Protein AF-A0AAW1MC88-F1 (afdb_monomer_lite)

Secondary structure (DSSP, 8-state):
--SSS-S-HHHHHHHHHHHHHHHHHHHHHHTTGGGSHHHHHHHHHHHHHHHHHHH---TTS-HHHHHHHHT---HHHHHHHHHHHHHHHHHHHHHHHH--

Sequence (100 aa):
MPRVGGPSECSRRLLCATVESILLYGASIWSVALQRETHRQQLMSVQRKLAINISRAYRAASSEALCVVARTPPIDHIVQQRTAIELNGAACRATTRDDR

Organism: Popillia japonica (NCBI:txid7064)

Foldseek 3Di:
DDLPPDDDLVVLLVVLVVVVVVLLVCLVVCLVVVVDVVVLVVLLVVQQVSLCSNQVDDPPDDSCVSCVSSVHDRSVVSSVVVVVVVVVVVVVVVVVVVVD

Structure (mmCIF, N/CA/C/O backbone):
data_AF-A0AAW1MC88-F1
#
_entry.id   AF-A0AAW1MC88-F1
#
loop_
_atom_site.group_PDB
_atom_site.id
_atom_site.type_symbol
_atom_site.label_atom_id
_atom_site.label_alt_id
_atom_site.label_comp_id
_atom_site.label_asym_id
_atom_site.label_entity_id
_atom_site.label_seq_id
_atom_site.pdbx_PDB_ins_code
_atom_site.Cartn_x
_atom_site.Cartn_y
_atom_site.Cartn_z
_atom_site.occupancy
_atom_site.B_iso_or_equiv
_atom_site.auth_seq_id
_atom_site.auth_comp_id
_atom_site.auth_asym_id
_atom_site.auth_atom_id
_atom_site.pdbx_PDB_model_num
ATOM 1 N N . MET A 1 1 ? 10.519 5.375 -8.336 1.00 70.25 1 MET A N 1
ATOM 2 C CA . MET A 1 1 ? 11.377 4.401 -9.043 1.00 70.25 1 MET A CA 1
ATOM 3 C C . MET A 1 1 ? 11.156 4.513 -10.545 1.00 70.25 1 MET A C 1
ATOM 5 O O . MET A 1 1 ? 9.999 4.638 -10.942 1.00 70.25 1 MET A O 1
ATOM 9 N N . PRO A 1 2 ? 12.219 4.481 -11.367 1.00 74.00 2 PRO A N 1
ATOM 10 C CA . PRO A 1 2 ? 12.090 4.435 -12.821 1.00 74.00 2 PRO A CA 1
ATOM 11 C C . PRO A 1 2 ? 11.413 3.126 -13.248 1.00 74.00 2 PRO A C 1
ATOM 13 O O . PRO A 1 2 ? 11.782 2.050 -12.778 1.00 74.00 2 PRO A O 1
ATOM 16 N N . ARG A 1 3 ? 10.409 3.201 -14.129 1.00 72.75 3 ARG A N 1
ATOM 17 C CA . ARG A 1 3 ? 9.699 2.008 -14.643 1.00 72.75 3 ARG A CA 1
ATOM 18 C C . ARG A 1 3 ? 10.502 1.257 -15.701 1.00 72.75 3 ARG A C 1
ATOM 20 O O . ARG A 1 3 ? 10.329 0.048 -15.861 1.00 72.75 3 ARG A O 1
ATOM 27 N N . VAL A 1 4 ? 11.357 1.987 -16.410 1.00 79.06 4 VAL A N 1
ATOM 28 C CA . VAL A 1 4 ? 12.262 1.507 -17.455 1.00 79.06 4 VAL A CA 1
ATOM 29 C C . VAL A 1 4 ? 13.689 1.720 -16.956 1.00 79.06 4 VAL A C 1
ATOM 31 O O . VAL A 1 4 ? 13.969 2.762 -16.370 1.00 79.06 4 VAL A O 1
ATOM 34 N N . GLY A 1 5 ? 14.549 0.711 -17.111 1.00 80.69 5 GLY A N 1
ATOM 35 C CA . GLY A 1 5 ? 15.942 0.760 -16.641 1.00 80.69 5 GLY A CA 1
ATOM 36 C C . GLY A 1 5 ? 16.122 0.775 -15.115 1.00 80.69 5 GLY A C 1
ATOM 37 O O . GLY A 1 5 ? 17.208 1.070 -14.635 1.00 80.69 5 GLY A O 1
ATOM 38 N N . GLY A 1 6 ? 15.063 0.505 -14.343 1.00 81.25 6 GLY A N 1
ATOM 39 C CA . GLY A 1 6 ? 15.101 0.483 -12.877 1.00 81.25 6 GLY A CA 1
ATOM 40 C C . GLY A 1 6 ? 15.375 -0.904 -12.270 1.00 81.25 6 GLY A C 1
ATOM 41 O O . GLY A 1 6 ? 15.549 -1.874 -13.007 1.00 81.25 6 GLY A O 1
ATOM 42 N N . PRO A 1 7 ? 15.317 -1.024 -10.928 1.00 79.75 7 PRO A N 1
ATOM 43 C CA . PRO A 1 7 ? 15.570 -2.267 -10.189 1.00 79.75 7 PRO A CA 1
ATOM 44 C C . PRO A 1 7 ? 14.703 -3.439 -10.651 1.00 79.75 7 PRO A C 1
ATOM 46 O O . PRO A 1 7 ? 13.605 -3.222 -11.183 1.00 79.75 7 PRO A O 1
ATOM 49 N N . SER A 1 8 ? 15.182 -4.661 -10.404 1.00 86.50 8 SER A N 1
ATOM 50 C CA . SER A 1 8 ? 14.505 -5.909 -10.770 1.00 86.50 8 SER A CA 1
ATOM 51 C C . SER A 1 8 ? 13.100 -6.007 -10.167 1.00 86.50 8 SER A C 1
ATOM 53 O O . SER A 1 8 ? 12.756 -5.329 -9.192 1.00 86.50 8 SER A O 1
ATOM 55 N N . GLU A 1 9 ? 12.265 -6.869 -10.747 1.00 84.19 9 GLU A N 1
ATOM 56 C CA . GLU A 1 9 ? 10.916 -7.123 -10.238 1.00 84.19 9 GLU A CA 1
ATOM 57 C C . GLU A 1 9 ? 10.937 -7.573 -8.770 1.00 84.19 9 GLU A C 1
ATOM 59 O O . GLU A 1 9 ? 10.139 -7.084 -7.970 1.00 84.19 9 GLU A O 1
ATOM 64 N N . CYS A 1 10 ? 11.901 -8.416 -8.391 1.00 86.25 10 CYS A N 1
ATOM 65 C CA . CYS A 1 10 ? 12.081 -8.874 -7.015 1.00 86.25 10 CYS A CA 1
ATOM 66 C C . CYS A 1 10 ? 12.298 -7.708 -6.042 1.00 86.25 10 CYS A C 1
ATOM 68 O O . CYS A 1 10 ? 11.631 -7.642 -5.012 1.00 86.25 10 CYS A O 1
ATOM 70 N N . SER A 1 11 ? 13.160 -6.743 -6.381 1.00 87.00 11 SER A N 1
ATOM 71 C CA . SER A 1 11 ? 13.396 -5.567 -5.533 1.00 87.00 11 SER A CA 1
ATOM 72 C C . SER A 1 11 ? 12.143 -4.699 -5.383 1.00 87.00 11 SER A C 1
ATOM 74 O O . SER A 1 11 ? 11.869 -4.181 -4.302 1.00 87.00 11 SER A O 1
ATOM 76 N N . ARG A 1 12 ? 11.347 -4.555 -6.451 1.00 87.00 12 ARG A N 1
ATOM 77 C CA . ARG A 1 12 ? 10.082 -3.801 -6.403 1.00 87.00 12 ARG A CA 1
ATOM 78 C C . ARG A 1 12 ? 9.042 -4.509 -5.549 1.00 87.00 12 ARG A C 1
ATOM 80 O O . ARG A 1 12 ? 8.377 -3.849 -4.757 1.00 87.00 12 ARG A O 1
ATOM 87 N N . ARG A 1 13 ? 8.916 -5.832 -5.692 1.00 86.38 13 ARG A N 1
ATOM 88 C CA . ARG A 1 13 ? 8.016 -6.651 -4.871 1.00 86.38 13 ARG A CA 1
ATOM 89 C C . ARG A 1 13 ? 8.406 -6.593 -3.401 1.00 86.38 13 ARG A C 1
ATOM 91 O O . ARG A 1 13 ? 7.523 -6.402 -2.581 1.00 86.38 13 ARG A O 1
ATOM 98 N N . LEU A 1 14 ? 9.698 -6.664 -3.077 1.00 89.94 14 LEU A N 1
ATOM 99 C CA . LEU A 1 14 ? 10.178 -6.539 -1.700 1.00 89.94 14 LEU A CA 1
ATOM 100 C C . LEU A 1 14 ? 9.777 -5.195 -1.080 1.00 89.94 14 LEU A C 1
ATOM 102 O O . LEU A 1 14 ? 9.233 -5.164 0.017 1.00 89.94 14 LEU A O 1
ATOM 106 N N . LEU A 1 15 ? 9.990 -4.093 -1.804 1.00 85.69 15 LEU A N 1
ATOM 107 C CA . LEU A 1 15 ? 9.580 -2.762 -1.347 1.00 85.69 15 LEU A CA 1
ATOM 108 C C . LEU A 1 15 ? 8.062 -2.622 -1.225 1.00 85.69 15 LEU A C 1
ATOM 110 O O . LEU A 1 15 ? 7.570 -1.947 -0.328 1.00 85.69 15 LEU A O 1
ATOM 114 N N . CYS A 1 16 ? 7.303 -3.237 -2.127 1.00 84.12 16 CYS A N 1
ATOM 115 C CA . CYS A 1 16 ? 5.852 -3.224 -2.011 1.00 84.12 16 CYS A CA 1
ATOM 116 C C . CYS A 1 16 ? 5.387 -4.042 -0.808 1.00 84.12 16 CYS A C 1
A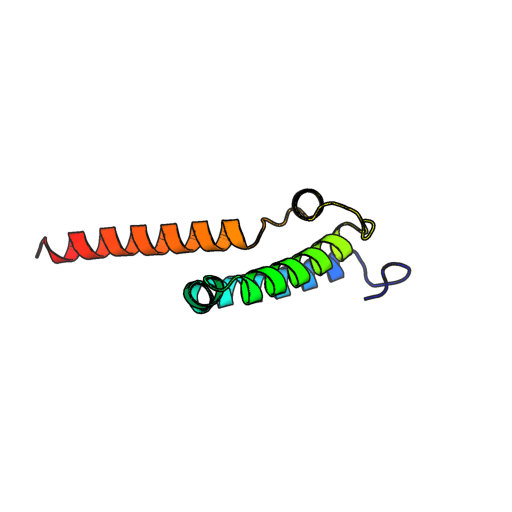TOM 118 O O . CYS A 1 16 ? 4.540 -3.559 -0.071 1.00 84.12 16 CYS A O 1
ATOM 120 N N . ALA A 1 17 ? 5.986 -5.208 -0.563 1.00 85.00 17 ALA A N 1
ATOM 121 C CA . ALA A 1 17 ? 5.677 -6.053 0.583 1.00 85.00 17 ALA A CA 1
ATOM 122 C C . ALA A 1 17 ? 6.014 -5.367 1.916 1.00 85.00 17 ALA A C 1
ATOM 124 O O . ALA A 1 17 ? 5.251 -5.483 2.870 1.00 85.00 17 ALA A O 1
ATOM 125 N N . THR A 1 18 ? 7.112 -4.605 2.001 1.00 87.69 18 THR A N 1
ATOM 126 C CA . THR A 1 18 ? 7.422 -3.828 3.212 1.00 87.69 18 THR A CA 1
ATOM 127 C C . THR A 1 18 ? 6.432 -2.690 3.429 1.00 87.69 18 THR A C 1
ATOM 129 O O . THR A 1 18 ? 5.945 -2.521 4.545 1.00 87.69 18 THR A O 1
ATOM 132 N N . VAL A 1 19 ? 6.076 -1.940 2.381 1.00 84.19 19 VAL A N 1
ATOM 133 C CA . VAL A 1 19 ? 5.048 -0.891 2.485 1.00 84.19 19 VAL A CA 1
ATOM 134 C C . VAL A 1 19 ? 3.693 -1.492 2.852 1.00 84.19 19 VAL A C 1
ATOM 136 O O . VAL A 1 19 ? 3.004 -0.958 3.714 1.00 84.19 19 VAL A O 1
ATOM 139 N N . GLU A 1 20 ? 3.329 -2.619 2.251 1.00 80.62 20 GLU A N 1
ATOM 140 C CA . GLU A 1 20 ? 2.117 -3.364 2.573 1.00 80.62 20 GLU A CA 1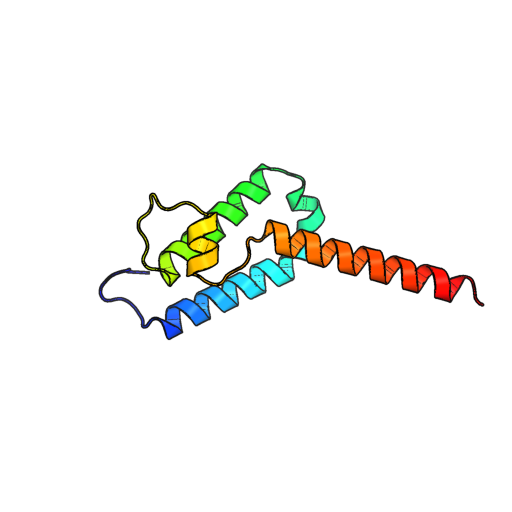
ATOM 141 C C . GLU A 1 20 ? 2.128 -3.824 4.033 1.00 80.62 20 GLU A C 1
ATOM 143 O O . GLU A 1 20 ? 1.171 -3.562 4.749 1.00 80.62 20 GLU A O 1
ATOM 148 N N . SER A 1 21 ? 3.231 -4.383 4.534 1.00 83.50 21 SER A N 1
ATOM 149 C CA . SER A 1 21 ? 3.365 -4.752 5.947 1.00 83.50 21 SER A CA 1
ATOM 150 C C . SER A 1 21 ? 3.211 -3.555 6.891 1.00 83.50 21 SER A C 1
ATOM 152 O O . SER A 1 21 ? 2.600 -3.699 7.948 1.00 83.50 21 SER A O 1
ATOM 154 N N . ILE A 1 22 ? 3.741 -2.380 6.535 1.00 83.38 22 ILE A N 1
ATOM 155 C CA . ILE A 1 22 ? 3.584 -1.146 7.325 1.00 83.38 22 ILE A CA 1
ATOM 156 C C . ILE A 1 22 ? 2.118 -0.699 7.325 1.00 83.38 22 ILE A C 1
ATOM 158 O O . ILE A 1 22 ? 1.565 -0.400 8.383 1.00 83.38 22 ILE A O 1
ATOM 162 N N . LEU A 1 23 ? 1.478 -0.694 6.152 1.00 77.00 23 LEU A N 1
ATOM 163 C CA . LEU A 1 23 ? 0.059 -0.364 6.001 1.00 77.00 23 LEU A CA 1
ATOM 164 C C . LEU A 1 23 ? -0.821 -1.329 6.802 1.00 77.00 23 LEU A C 1
ATOM 166 O O . LEU A 1 23 ? -1.733 -0.890 7.497 1.00 77.00 23 LEU A O 1
ATOM 170 N N . LEU A 1 24 ? -0.522 -2.630 6.753 1.00 73.94 24 LEU A N 1
ATOM 171 C CA . LEU A 1 24 ? -1.213 -3.651 7.528 1.00 73.94 24 LEU A CA 1
ATOM 172 C C . LEU A 1 24 ? -0.990 -3.452 9.021 1.00 73.94 24 LEU A C 1
ATOM 174 O O . LEU A 1 24 ? -1.953 -3.473 9.774 1.00 73.94 24 LEU A O 1
ATOM 178 N N . TYR A 1 25 ? 0.239 -3.256 9.487 1.00 77.94 25 TYR A N 1
ATOM 179 C CA . TYR A 1 25 ? 0.485 -3.038 10.913 1.00 77.94 25 TYR A CA 1
ATOM 180 C C . TYR A 1 25 ? -0.277 -1.810 11.434 1.00 77.94 25 TYR A C 1
ATOM 182 O O . TYR A 1 25 ? -0.923 -1.879 12.475 1.00 77.94 25 TYR A O 1
ATOM 190 N N . GLY A 1 26 ? -0.294 -0.726 10.655 1.00 70.44 26 GLY A N 1
ATOM 191 C CA . GLY A 1 26 ? -1.073 0.471 10.960 1.00 70.44 26 GLY A CA 1
ATOM 192 C C . GLY A 1 26 ? -2.588 0.294 10.836 1.00 70.44 26 GLY A C 1
ATOM 193 O O . GLY A 1 26 ? -3.319 1.090 11.409 1.00 70.44 26 GLY A O 1
ATOM 194 N N . ALA A 1 27 ? -3.085 -0.735 10.143 1.00 70.00 27 ALA A N 1
ATOM 195 C CA . ALA A 1 27 ? -4.507 -0.882 9.825 1.00 70.00 27 ALA A CA 1
ATOM 196 C C . ALA A 1 27 ? -5.414 -1.017 11.059 1.00 70.00 27 ALA A C 1
ATOM 198 O O . ALA A 1 27 ? -6.524 -0.495 11.038 1.00 70.00 27 ALA A O 1
ATOM 199 N N . SER A 1 28 ? -4.966 -1.680 12.132 1.00 67.81 28 SER A N 1
ATOM 200 C CA . SER A 1 28 ? -5.748 -1.770 13.378 1.00 67.81 28 SER A CA 1
ATOM 201 C C . SER A 1 28 ? -5.862 -0.404 14.058 1.00 67.81 28 SER A C 1
ATOM 203 O O . SER A 1 28 ? -6.951 0.009 14.447 1.00 67.81 28 SER A O 1
ATOM 205 N N . ILE A 1 29 ? -4.760 0.347 14.101 1.00 75.56 29 ILE A N 1
ATOM 206 C CA . ILE A 1 29 ? -4.693 1.711 14.647 1.00 75.56 29 ILE A CA 1
ATOM 207 C C . ILE A 1 29 ? -5.520 2.675 13.787 1.00 75.56 29 ILE A C 1
ATOM 209 O O . ILE A 1 29 ? -6.214 3.555 14.291 1.00 75.56 29 ILE A O 1
ATOM 213 N N . TRP A 1 30 ? -5.457 2.509 12.468 1.00 73.50 30 TRP A N 1
ATOM 214 C CA . TRP A 1 30 ? -6.131 3.367 11.505 1.00 73.50 30 TRP A CA 1
ATOM 215 C C . TRP A 1 30 ? -7.574 2.960 11.243 1.00 73.50 30 TRP A C 1
ATOM 217 O O . TRP A 1 30 ? -8.255 3.710 10.562 1.00 73.50 30 TRP A O 1
ATOM 227 N N . SER A 1 31 ? -8.071 1.839 11.770 1.00 73.94 31 SER A N 1
ATOM 228 C CA . SER A 1 31 ? -9.458 1.390 11.564 1.00 73.94 31 SER A CA 1
ATOM 229 C C . SER A 1 31 ? -10.480 2.484 11.910 1.00 73.94 31 SER A C 1
ATOM 231 O O . SER A 1 31 ? -11.423 2.721 11.158 1.00 73.94 31 SER A O 1
ATOM 233 N N . VAL A 1 32 ? -10.227 3.232 12.987 1.00 76.25 32 VAL A N 1
ATOM 234 C CA . VAL A 1 32 ? -11.030 4.389 13.412 1.00 76.25 32 VAL A CA 1
ATOM 235 C C . VAL A 1 32 ? -10.800 5.600 12.501 1.00 76.25 32 VAL A C 1
ATOM 237 O O . VAL A 1 32 ? -11.745 6.283 12.118 1.00 76.25 32 VAL A O 1
ATOM 240 N N . ALA A 1 33 ? -9.555 5.853 12.089 1.00 73.81 33 ALA A N 1
ATOM 241 C CA . ALA A 1 33 ? -9.215 6.960 11.190 1.00 73.81 33 ALA A CA 1
ATOM 242 C C . ALA A 1 33 ? -9.748 6.754 9.755 1.00 73.81 33 ALA A C 1
ATOM 244 O O . ALA A 1 33 ? -10.093 7.714 9.068 1.00 73.81 33 ALA A O 1
ATOM 245 N N . LEU A 1 34 ? -9.859 5.503 9.310 1.00 73.88 34 LEU A N 1
ATOM 246 C CA . LEU A 1 34 ? -10.359 5.089 7.999 1.00 73.88 34 LEU A CA 1
ATOM 247 C C . LEU A 1 34 ? -11.874 5.250 7.857 1.00 73.88 34 LEU A C 1
ATOM 249 O O . LEU A 1 34 ? -12.372 5.185 6.737 1.00 73.88 34 LEU A O 1
ATOM 253 N N . GLN A 1 35 ? -12.598 5.551 8.943 1.00 76.31 35 GLN A N 1
ATOM 254 C CA . GLN A 1 35 ? -13.988 6.013 8.857 1.00 76.31 35 GLN A CA 1
ATOM 255 C C . GLN A 1 35 ? -14.104 7.313 8.051 1.00 76.31 35 GLN A C 1
ATOM 257 O O . GLN A 1 35 ? -15.150 7.606 7.473 1.00 76.31 35 GLN A O 1
ATOM 262 N N . ARG A 1 36 ? -13.023 8.101 7.983 1.00 81.88 36 ARG A N 1
ATOM 263 C CA . ARG A 1 36 ? -12.977 9.315 7.177 1.00 81.88 36 ARG A CA 1
ATOM 264 C C . ARG A 1 36 ? -12.551 8.991 5.748 1.00 81.88 36 ARG A C 1
ATOM 266 O O . ARG A 1 36 ? -11.418 8.577 5.495 1.00 81.88 36 ARG A O 1
ATOM 273 N N . GLU A 1 37 ? -13.427 9.306 4.800 1.00 81.69 37 GLU A N 1
ATOM 274 C CA . GLU A 1 37 ? -13.214 9.067 3.366 1.00 81.69 37 GLU A CA 1
ATOM 275 C C . GLU A 1 37 ? -11.901 9.681 2.837 1.00 81.69 37 GLU A C 1
ATOM 277 O O . GLU A 1 37 ? -11.232 9.097 1.988 1.00 81.69 37 GLU A O 1
ATOM 282 N N . THR A 1 38 ? -11.448 10.809 3.395 1.00 82.50 38 THR A N 1
ATOM 283 C CA . THR A 1 38 ? -10.171 11.437 3.011 1.00 82.50 38 THR A CA 1
ATOM 284 C C . THR A 1 38 ? -8.966 10.524 3.239 1.00 82.50 38 THR A C 1
ATOM 286 O O . THR A 1 38 ? -8.074 10.453 2.395 1.00 82.50 38 THR A O 1
ATOM 289 N N . HIS A 1 39 ? -8.929 9.810 4.366 1.00 81.12 39 HIS A N 1
ATOM 290 C CA . HIS A 1 39 ? -7.829 8.900 4.686 1.00 81.12 39 HIS A CA 1
ATOM 291 C C . HIS A 1 39 ? -7.905 7.638 3.824 1.00 81.12 39 HIS A C 1
ATOM 293 O O . HIS A 1 39 ? -6.884 7.170 3.319 1.00 81.12 39 HIS A O 1
ATOM 299 N N . ARG A 1 40 ? -9.123 7.163 3.546 1.00 81.56 40 ARG A N 1
ATOM 300 C CA . ARG A 1 40 ? -9.376 6.047 2.628 1.00 81.56 40 ARG A CA 1
ATOM 301 C C . ARG A 1 40 ? -8.840 6.332 1.223 1.00 81.56 40 ARG A C 1
ATOM 303 O O . ARG A 1 40 ? -8.082 5.538 0.667 1.00 81.56 40 ARG A O 1
ATOM 310 N N . GLN A 1 41 ? -9.127 7.515 0.681 1.00 84.44 41 GLN A N 1
ATOM 311 C CA . GLN A 1 41 ? -8.640 7.940 -0.636 1.00 84.44 41 GLN A CA 1
ATOM 312 C C . GLN A 1 41 ? -7.115 8.083 -0.696 1.00 84.44 41 GLN A C 1
ATOM 314 O O . GLN A 1 41 ? -6.494 7.751 -1.714 1.00 84.44 41 GLN A O 1
ATOM 319 N N . GLN A 1 42 ? -6.488 8.543 0.389 1.00 84.88 42 GLN A N 1
ATOM 320 C CA . GLN A 1 42 ? -5.030 8.616 0.487 1.00 84.88 42 GLN A CA 1
ATOM 321 C C . GLN A 1 42 ? -4.397 7.222 0.440 1.00 84.88 42 GLN A C 1
ATOM 323 O O . GLN A 1 42 ? -3.473 7.006 -0.349 1.00 84.88 42 GLN A O 1
ATOM 328 N N . LEU A 1 43 ? -4.919 6.260 1.208 1.00 82.12 43 LEU A N 1
ATOM 329 C CA . LEU A 1 43 ? -4.424 4.881 1.185 1.00 82.12 43 LEU A CA 1
ATOM 330 C C . LEU A 1 43 ? -4.633 4.224 -0.182 1.00 82.12 43 LEU A C 1
ATOM 332 O O . LEU A 1 43 ? -3.692 3.647 -0.731 1.00 82.12 43 LEU A O 1
ATOM 336 N N . MET A 1 44 ? -5.811 4.390 -0.786 1.00 84.56 44 MET A N 1
ATOM 337 C CA . MET A 1 44 ? -6.095 3.889 -2.135 1.00 84.56 44 MET A CA 1
ATOM 338 C C . MET A 1 44 ? -5.146 4.484 -3.181 1.00 84.56 44 MET A C 1
ATOM 340 O O . MET A 1 44 ? -4.678 3.787 -4.083 1.00 84.56 44 MET A O 1
ATOM 344 N N . SER A 1 45 ? -4.789 5.762 -3.041 1.00 87.06 45 SER A N 1
ATOM 345 C CA . SER A 1 45 ? -3.815 6.421 -3.915 1.00 87.06 45 SER A CA 1
ATOM 346 C C . SER A 1 45 ? -2.407 5.836 -3.772 1.00 87.06 45 SER A C 1
ATOM 348 O O . SER A 1 45 ? -1.692 5.701 -4.770 1.00 87.06 45 SER A O 1
ATOM 350 N N . VAL A 1 46 ? -1.993 5.478 -2.552 1.00 86.69 46 VAL A N 1
ATOM 351 C CA . VAL A 1 46 ? -0.708 4.808 -2.295 1.00 86.69 46 VAL A CA 1
ATOM 352 C C . VAL A 1 46 ? -0.723 3.401 -2.883 1.00 86.69 46 VAL A C 1
ATOM 354 O O . VAL A 1 46 ? 0.158 3.068 -3.677 1.00 86.69 46 VAL A O 1
ATOM 357 N N . GLN A 1 47 ? -1.754 2.610 -2.585 1.00 85.69 47 GLN A N 1
ATOM 358 C CA . GLN A 1 47 ? -1.889 1.245 -3.087 1.00 85.69 47 GLN A CA 1
ATOM 359 C C . GLN A 1 47 ? -1.910 1.199 -4.616 1.00 85.69 47 GLN A C 1
ATOM 361 O O . GLN A 1 47 ? -1.189 0.412 -5.227 1.00 85.69 47 GLN A O 1
ATOM 366 N N . ARG A 1 48 ? -2.641 2.116 -5.258 1.00 88.06 48 ARG A N 1
ATOM 367 C CA . ARG A 1 48 ? -2.667 2.243 -6.719 1.00 88.06 48 ARG A CA 1
ATOM 368 C C . ARG A 1 48 ? -1.277 2.520 -7.291 1.00 88.06 48 ARG A C 1
ATOM 370 O O . ARG A 1 48 ? -0.907 1.932 -8.304 1.00 88.06 48 ARG A O 1
ATOM 377 N N . LYS A 1 49 ? -0.475 3.384 -6.658 1.00 88.31 49 LYS A N 1
ATOM 378 C CA . LYS A 1 49 ? 0.910 3.646 -7.095 1.00 88.31 49 LYS A CA 1
ATOM 379 C C . LYS A 1 49 ? 1.787 2.397 -6.980 1.00 88.31 49 LYS A C 1
ATOM 381 O O . LYS A 1 49 ? 2.596 2.161 -7.878 1.00 88.31 49 LYS A O 1
ATOM 386 N N . LEU A 1 50 ? 1.629 1.606 -5.918 1.00 86.19 50 LEU A N 1
ATOM 387 C CA . LEU A 1 50 ? 2.351 0.342 -5.741 1.00 86.19 50 LEU A CA 1
ATOM 388 C C . LEU A 1 50 ? 1.936 -0.679 -6.803 1.00 86.19 50 LEU A C 1
ATOM 390 O O . LEU A 1 50 ? 2.790 -1.172 -7.537 1.00 86.19 50 LEU A O 1
ATOM 394 N N . ALA A 1 51 ? 0.634 -0.904 -6.975 1.00 87.19 51 ALA A N 1
ATOM 395 C CA . ALA A 1 51 ? 0.098 -1.861 -7.937 1.00 87.19 51 ALA A CA 1
ATOM 396 C C . ALA A 1 51 ? 0.522 -1.531 -9.377 1.00 87.19 51 ALA A C 1
ATOM 398 O O . ALA A 1 51 ? 0.923 -2.414 -10.134 1.00 87.19 51 ALA A O 1
ATOM 399 N N . ILE A 1 52 ? 0.536 -0.247 -9.741 1.00 89.38 52 ILE A N 1
ATOM 400 C CA . ILE A 1 52 ? 1.047 0.228 -11.032 1.00 89.38 52 ILE A CA 1
ATOM 401 C C . ILE A 1 52 ? 2.557 -0.045 -11.193 1.00 89.38 52 ILE A C 1
ATOM 403 O O . ILE A 1 52 ? 3.013 -0.357 -12.293 1.00 89.38 52 ILE A O 1
ATOM 407 N N . ASN A 1 53 ? 3.352 0.079 -10.126 1.00 85.44 53 ASN A N 1
ATOM 408 C CA . ASN A 1 53 ? 4.792 -0.194 -10.179 1.00 85.44 53 ASN A CA 1
ATOM 409 C C . ASN A 1 53 ? 5.107 -1.691 -10.297 1.00 85.44 53 ASN A C 1
ATOM 411 O O . ASN A 1 53 ? 6.038 -2.045 -11.022 1.00 85.44 53 ASN A O 1
ATOM 415 N N . ILE A 1 54 ? 4.340 -2.547 -9.615 1.00 84.50 54 ILE A N 1
ATOM 416 C CA . ILE A 1 54 ? 4.481 -4.009 -9.673 1.00 84.50 54 ILE A CA 1
ATOM 417 C C . ILE A 1 54 ? 4.079 -4.514 -11.061 1.00 84.50 54 ILE A C 1
ATOM 419 O O . ILE A 1 54 ? 4.870 -5.161 -11.737 1.00 84.50 54 ILE A O 1
ATOM 423 N N . SER A 1 55 ? 2.874 -4.157 -11.512 1.00 86.19 55 SER A N 1
ATOM 424 C CA . SER A 1 55 ? 2.299 -4.637 -12.778 1.00 86.19 55 SER A CA 1
ATOM 425 C C . SER A 1 55 ? 2.907 -3.998 -14.030 1.00 86.19 55 SER A C 1
ATOM 427 O O . SER A 1 55 ? 2.657 -4.461 -15.138 1.00 86.19 55 SER A O 1
ATOM 429 N N . ARG A 1 56 ? 3.660 -2.897 -13.880 1.00 84.31 56 ARG A N 1
ATOM 430 C CA . ARG A 1 56 ? 4.097 -2.016 -14.983 1.00 84.31 56 ARG A CA 1
ATOM 431 C C . ARG A 1 56 ? 2.939 -1.500 -15.852 1.00 84.31 56 ARG A C 1
ATOM 433 O O . ARG A 1 56 ? 3.169 -1.066 -16.978 1.00 84.31 56 ARG A O 1
ATOM 440 N N . ALA A 1 57 ? 1.714 -1.496 -15.332 1.00 86.00 57 ALA A N 1
ATOM 441 C CA . ALA A 1 57 ? 0.531 -1.090 -16.073 1.00 86.00 57 ALA A CA 1
ATOM 442 C C . ALA A 1 57 ? 0.461 0.427 -16.326 1.00 86.00 57 ALA A C 1
ATOM 444 O O . ALA A 1 57 ? 1.092 1.256 -15.650 1.00 86.00 57 ALA A O 1
ATOM 445 N N . TYR A 1 58 ? -0.361 0.797 -17.307 1.00 85.31 58 TYR A N 1
ATOM 446 C CA . TYR A 1 58 ? -0.660 2.188 -17.623 1.00 85.31 58 TYR A CA 1
ATOM 447 C C . TYR A 1 58 ? -1.471 2.867 -16.515 1.00 85.31 58 TYR A C 1
ATOM 449 O O . TYR A 1 58 ? -2.236 2.242 -15.783 1.00 85.31 58 TYR A O 1
ATOM 457 N N . ARG A 1 59 ? -1.339 4.197 -16.420 1.00 80.94 59 ARG A N 1
ATOM 458 C CA . ARG A 1 59 ? -2.016 5.009 -15.393 1.00 80.94 59 ARG A CA 1
ATOM 459 C C . ARG A 1 59 ? -3.546 4.961 -15.466 1.00 80.94 59 ARG A C 1
ATOM 461 O O . ARG A 1 59 ? -4.171 5.272 -14.456 1.00 80.94 59 ARG A O 1
ATOM 468 N N . ALA A 1 60 ? -4.120 4.608 -16.617 1.00 86.94 60 ALA A N 1
ATOM 469 C CA . ALA A 1 60 ? -5.564 4.570 -16.853 1.00 86.94 60 ALA A CA 1
ATOM 470 C C . ALA A 1 60 ? -6.244 3.265 -16.391 1.00 86.94 60 ALA A C 1
ATOM 472 O O . ALA A 1 60 ? -7.466 3.217 -16.327 1.00 86.94 60 ALA A O 1
ATOM 473 N N . ALA A 1 61 ? -5.485 2.221 -16.042 1.00 86.12 61 ALA A N 1
ATOM 474 C CA . ALA A 1 61 ? -6.058 0.946 -15.603 1.00 86.12 61 ALA A CA 1
ATOM 475 C C . ALA A 1 61 ? -6.900 1.103 -14.320 1.00 86.12 61 ALA A C 1
ATOM 477 O O . ALA A 1 61 ? -6.577 1.925 -13.456 1.00 86.12 61 ALA A O 1
ATOM 478 N N . SER A 1 62 ? -7.974 0.325 -14.163 1.00 87.62 62 SER A N 1
ATOM 479 C CA . SER A 1 62 ? -8.810 0.372 -12.953 1.00 87.62 62 SER A CA 1
ATOM 480 C C . SER A 1 62 ? -8.024 -0.093 -11.719 1.00 87.62 62 SER A C 1
ATOM 482 O O . SER A 1 62 ? -7.143 -0.946 -11.812 1.00 87.62 62 SER A O 1
ATOM 484 N N . SER A 1 63 ? -8.294 0.505 -10.551 1.00 84.50 63 SER A N 1
ATOM 485 C CA . SER A 1 63 ? -7.559 0.181 -9.311 1.00 84.50 63 SER A CA 1
ATOM 486 C C . SER A 1 63 ? -7.741 -1.281 -8.903 1.00 84.50 63 SER A C 1
ATOM 488 O O . SER A 1 63 ? -6.794 -1.910 -8.440 1.00 84.50 63 SER A O 1
ATOM 490 N N . GLU A 1 64 ? -8.938 -1.819 -9.118 1.00 83.88 64 GLU A N 1
ATOM 491 C CA . GLU A 1 64 ? -9.289 -3.204 -8.806 1.00 83.88 64 GLU A CA 1
ATOM 492 C C . GLU A 1 64 ? -8.544 -4.185 -9.714 1.00 83.88 64 GLU A C 1
ATOM 494 O O . GLU A 1 64 ? -7.883 -5.094 -9.216 1.00 83.88 64 GLU A O 1
ATOM 499 N N . ALA A 1 65 ? -8.533 -3.950 -11.032 1.00 87.69 65 ALA A N 1
ATOM 500 C CA . ALA A 1 65 ? -7.775 -4.792 -11.958 1.00 87.69 65 ALA A CA 1
ATOM 501 C C . ALA A 1 65 ? -6.271 -4.755 -11.653 1.00 87.69 65 ALA A C 1
ATOM 503 O O . ALA A 1 65 ? -5.597 -5.782 -11.700 1.00 87.69 65 ALA A O 1
ATOM 504 N N . LEU A 1 66 ? -5.740 -3.584 -11.285 1.00 89.00 66 LEU A N 1
ATOM 505 C CA . LEU A 1 66 ? -4.346 -3.441 -10.866 1.00 89.00 66 LEU A CA 1
ATOM 506 C C . LEU A 1 66 ? -4.026 -4.266 -9.616 1.00 89.00 66 LEU A C 1
ATOM 508 O O . LEU A 1 66 ? -2.966 -4.883 -9.569 1.00 89.00 66 LEU A O 1
ATOM 512 N N . CYS A 1 67 ? -4.924 -4.291 -8.629 1.00 84.50 67 CYS A N 1
ATOM 513 C CA . CYS A 1 67 ? -4.774 -5.099 -7.418 1.00 84.50 67 CYS A CA 1
ATOM 514 C C . CYS A 1 67 ? -4.752 -6.599 -7.742 1.00 84.50 67 CYS A C 1
ATOM 516 O O . CYS A 1 67 ? -3.870 -7.316 -7.270 1.00 84.50 67 CYS A O 1
ATOM 518 N N . VAL A 1 68 ? -5.647 -7.057 -8.624 1.00 86.50 68 VAL A N 1
ATOM 519 C CA . VAL A 1 68 ? -5.691 -8.457 -9.082 1.00 86.50 68 VAL A CA 1
ATOM 520 C C . VAL A 1 68 ? -4.394 -8.848 -9.794 1.00 86.50 68 VAL A C 1
ATOM 522 O O . VAL A 1 68 ? -3.788 -9.866 -9.463 1.00 86.50 68 VAL A O 1
ATOM 525 N N . VAL A 1 69 ? -3.911 -8.016 -10.723 1.00 86.81 69 VAL A N 1
ATOM 526 C CA . VAL A 1 69 ? -2.655 -8.268 -11.452 1.00 86.81 69 VAL A CA 1
ATOM 527 C C . VAL A 1 69 ? -1.442 -8.218 -10.519 1.00 86.81 69 VAL A C 1
ATOM 529 O O . VAL A 1 69 ? -0.524 -9.026 -10.654 1.00 86.81 69 VAL A O 1
ATOM 532 N N . ALA A 1 70 ? -1.438 -7.299 -9.552 1.00 83.69 70 ALA A N 1
ATOM 533 C CA . ALA A 1 70 ? -0.390 -7.192 -8.541 1.00 83.69 70 ALA A CA 1
ATOM 534 C C . ALA A 1 70 ? -0.451 -8.306 -7.480 1.00 83.69 70 ALA A C 1
ATOM 536 O O . ALA A 1 70 ? 0.498 -8.445 -6.711 1.00 83.69 70 ALA A O 1
ATOM 537 N N . ARG A 1 71 ? -1.523 -9.117 -7.466 1.00 84.19 71 ARG A N 1
ATOM 538 C CA . ARG A 1 71 ? -1.816 -10.134 -6.442 1.00 84.19 71 ARG A CA 1
ATOM 539 C C . ARG A 1 71 ? -1.865 -9.547 -5.028 1.00 84.19 71 ARG A C 1
ATOM 541 O O . ARG A 1 71 ? -1.463 -10.198 -4.069 1.00 84.19 71 ARG A O 1
ATOM 548 N N . THR A 1 72 ? -2.355 -8.318 -4.912 1.00 81.50 72 THR A N 1
ATOM 549 C CA . THR A 1 72 ? -2.421 -7.572 -3.653 1.00 81.50 72 THR A CA 1
ATOM 550 C C . THR A 1 72 ? -3.880 -7.228 -3.361 1.00 81.50 72 THR A C 1
ATOM 552 O O . THR A 1 72 ? -4.490 -6.536 -4.177 1.00 81.50 72 THR A O 1
ATOM 555 N N . PRO A 1 73 ? -4.473 -7.685 -2.244 1.00 80.88 73 PRO A N 1
ATOM 556 C CA . PRO A 1 73 ? -5.861 -7.370 -1.928 1.00 80.88 73 PRO A CA 1
ATOM 557 C C . PRO A 1 73 ? -6.035 -5.877 -1.593 1.00 80.88 73 PRO A C 1
ATOM 559 O O . PRO A 1 73 ? -5.150 -5.283 -0.971 1.00 80.88 73 PRO A O 1
ATOM 562 N N . PRO A 1 74 ? -7.155 -5.236 -1.978 1.00 81.44 74 PRO A N 1
ATOM 563 C CA . PRO A 1 74 ? -7.437 -3.850 -1.605 1.00 81.44 74 PRO A CA 1
ATOM 564 C C . PRO A 1 74 ? -7.459 -3.675 -0.082 1.00 81.44 74 PRO A C 1
ATOM 566 O O . PRO A 1 74 ? -7.961 -4.539 0.639 1.00 81.44 74 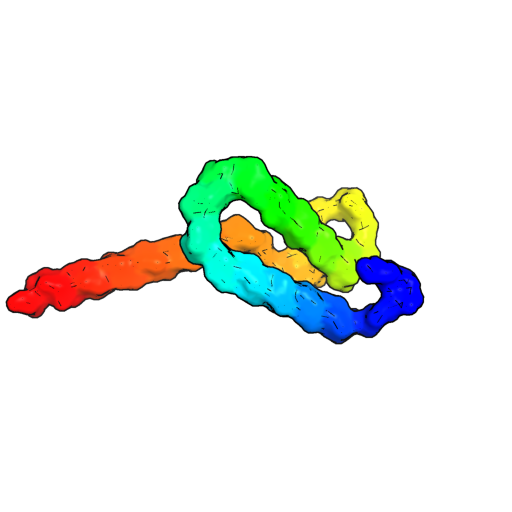PRO A O 1
ATOM 569 N N . ILE A 1 75 ? -6.941 -2.548 0.411 1.00 79.75 75 ILE A N 1
ATOM 570 C CA . ILE A 1 75 ? -6.797 -2.293 1.856 1.00 79.75 75 ILE A CA 1
ATOM 571 C C . ILE A 1 75 ? -8.141 -2.356 2.589 1.00 79.75 75 ILE A C 1
ATOM 573 O O . ILE A 1 75 ? -8.191 -2.843 3.715 1.00 79.75 75 ILE A O 1
ATOM 577 N N . ASP A 1 76 ? -9.230 -1.937 1.946 1.00 79.06 76 ASP A N 1
ATOM 578 C CA . ASP A 1 76 ? -10.573 -1.987 2.532 1.00 79.06 76 ASP A CA 1
ATOM 579 C C . ASP A 1 76 ? -10.965 -3.406 2.961 1.00 79.06 76 ASP A C 1
ATOM 581 O O . ASP A 1 76 ? -11.446 -3.609 4.075 1.00 79.06 76 ASP A O 1
ATOM 585 N N . HIS A 1 77 ? -10.690 -4.402 2.113 1.00 80.12 77 HIS A N 1
ATOM 586 C CA . HIS A 1 77 ? -10.985 -5.801 2.420 1.00 80.12 77 HIS A CA 1
ATOM 587 C C . HIS A 1 77 ? -10.123 -6.320 3.571 1.00 80.12 77 HIS A C 1
ATOM 589 O O . HIS A 1 77 ? -10.608 -7.056 4.426 1.00 80.12 77 HIS A O 1
ATOM 595 N N . ILE A 1 78 ? -8.856 -5.906 3.632 1.00 80.00 78 ILE A N 1
ATOM 596 C CA . ILE A 1 78 ? -7.943 -6.301 4.710 1.00 80.00 78 ILE A CA 1
ATOM 597 C C . ILE A 1 78 ? -8.398 -5.706 6.048 1.00 80.00 78 ILE A C 1
ATOM 599 O O . ILE A 1 78 ? -8.375 -6.390 7.072 1.00 80.00 78 ILE A O 1
ATOM 603 N N . VAL A 1 79 ? -8.814 -4.438 6.050 1.00 79.81 79 VAL A N 1
ATOM 604 C CA . VAL A 1 79 ? -9.317 -3.749 7.245 1.00 79.81 79 VAL A CA 1
ATOM 605 C C . VAL A 1 79 ? -10.599 -4.418 7.730 1.00 79.81 79 VAL A C 1
ATOM 607 O O . VAL A 1 79 ? -10.679 -4.752 8.906 1.00 79.81 79 VAL A O 1
ATOM 610 N N . GLN A 1 80 ? -11.548 -4.700 6.831 1.00 81.75 80 GLN A N 1
ATOM 611 C CA . GLN A 1 80 ? -12.774 -5.442 7.150 1.00 81.75 80 GLN A CA 1
ATOM 612 C C . GLN A 1 80 ? -12.487 -6.830 7.731 1.00 81.75 80 GLN A C 1
ATOM 614 O O . GLN A 1 80 ? -13.102 -7.239 8.713 1.00 81.75 80 GLN A O 1
ATOM 619 N N . GLN A 1 81 ? -11.532 -7.559 7.151 1.00 83.00 81 GLN A N 1
ATOM 620 C CA . GLN A 1 81 ? -11.153 -8.874 7.656 1.00 83.00 81 GLN A CA 1
ATOM 621 C C . GLN A 1 81 ? -10.567 -8.779 9.072 1.00 83.00 81 GLN A C 1
ATOM 623 O O . GLN A 1 81 ? -10.886 -9.594 9.935 1.00 83.00 81 GLN A O 1
ATOM 628 N N . ARG A 1 82 ? -9.720 -7.779 9.332 1.00 81.19 82 ARG A N 1
ATOM 629 C CA . ARG A 1 82 ? -9.097 -7.574 10.646 1.00 81.19 82 ARG A CA 1
ATOM 630 C C . ARG A 1 82 ? -10.097 -7.146 11.709 1.00 81.19 82 ARG A C 1
ATOM 632 O O . ARG A 1 82 ? -10.072 -7.713 12.797 1.00 81.19 82 ARG A O 1
ATOM 639 N N . THR A 1 83 ? -10.998 -6.220 11.393 1.00 79.44 83 THR A N 1
ATOM 640 C CA . THR A 1 83 ? -12.056 -5.820 12.328 1.00 79.44 83 THR A CA 1
ATOM 641 C C . THR A 1 83 ? -12.979 -6.995 12.643 1.00 79.44 83 THR A C 1
ATOM 643 O O . THR A 1 83 ? -13.313 -7.205 13.805 1.00 79.44 83 THR A O 1
ATOM 646 N N . ALA A 1 84 ? -13.317 -7.831 11.656 1.00 83.25 84 ALA A N 1
ATOM 647 C CA . ALA A 1 84 ? -14.088 -9.052 11.893 1.00 83.25 84 ALA A CA 1
ATOM 648 C C . ALA A 1 84 ? -13.368 -10.028 12.844 1.00 83.25 84 ALA A C 1
ATOM 650 O O . ALA A 1 84 ? -13.990 -10.578 13.752 1.00 83.25 84 ALA A O 1
ATOM 651 N N . ILE A 1 85 ? -12.052 -10.217 12.687 1.00 85.44 85 ILE A N 1
ATOM 652 C CA . ILE A 1 85 ? -11.247 -11.053 13.593 1.00 85.44 85 ILE A CA 1
ATOM 653 C C . ILE A 1 85 ? -11.234 -10.476 15.017 1.00 85.44 85 ILE A C 1
ATOM 655 O O . ILE A 1 85 ? -11.387 -11.227 15.980 1.00 85.44 85 ILE A O 1
ATOM 659 N N . GLU A 1 86 ? -11.076 -9.160 15.168 1.00 80.31 86 GLU A N 1
ATOM 660 C CA . GLU A 1 86 ? -11.078 -8.492 16.476 1.00 80.31 86 GLU A CA 1
ATOM 661 C C . GLU A 1 86 ? -12.427 -8.629 17.193 1.00 80.31 86 GLU A C 1
ATOM 663 O O . GLU A 1 86 ? -12.452 -8.951 18.384 1.00 80.31 86 GLU A O 1
ATOM 668 N N . LEU A 1 87 ? -13.538 -8.457 16.468 1.00 81.12 87 LEU A N 1
ATOM 669 C CA . LEU A 1 87 ? -14.896 -8.636 16.989 1.00 81.12 87 LEU A CA 1
ATOM 670 C C . LEU A 1 87 ? -15.156 -10.089 17.409 1.00 81.12 87 LEU A C 1
ATOM 672 O O . LEU A 1 87 ? -15.621 -10.332 18.523 1.00 81.12 87 LEU A O 1
ATOM 676 N N . ASN A 1 88 ? -14.778 -11.059 16.574 1.00 83.19 88 ASN A N 1
ATOM 677 C CA . ASN A 1 88 ? -14.913 -12.482 16.895 1.00 83.19 88 ASN A CA 1
ATOM 678 C C . ASN A 1 88 ? -14.062 -12.872 18.115 1.00 83.19 88 ASN A C 1
ATOM 680 O O . ASN A 1 88 ? -14.523 -13.579 19.009 1.00 83.19 88 ASN A O 1
ATOM 684 N N . GLY A 1 89 ? -12.828 -12.367 18.201 1.00 82.25 89 GLY A N 1
ATOM 685 C CA . GLY A 1 89 ? -11.958 -12.591 19.355 1.00 82.25 89 GLY A CA 1
ATOM 686 C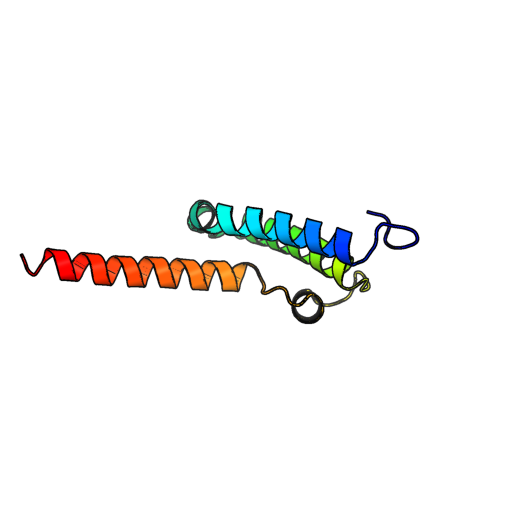 C . GLY A 1 89 ? -12.452 -11.903 20.633 1.00 82.25 89 GLY A C 1
ATOM 687 O O . GLY A 1 89 ? -12.216 -12.399 21.734 1.00 82.25 89 GLY A O 1
ATOM 688 N N . ALA A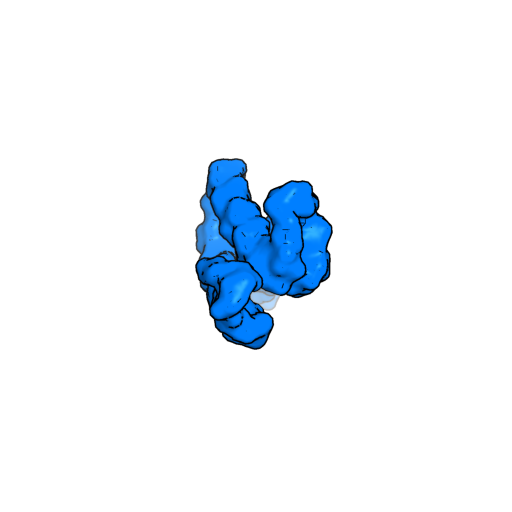 1 90 ? -13.125 -10.754 20.529 1.00 77.00 90 ALA A N 1
ATOM 689 C CA . ALA A 1 90 ? -13.777 -10.104 21.666 1.00 77.00 90 ALA A CA 1
ATOM 690 C C . ALA A 1 90 ? -14.972 -10.922 22.180 1.00 77.00 90 ALA A C 1
ATOM 692 O O . ALA A 1 90 ? -15.082 -11.113 23.389 1.00 77.00 90 ALA A O 1
ATOM 693 N N . ALA A 1 91 ? -15.794 -11.475 21.282 1.00 76.19 91 ALA A N 1
ATOM 694 C CA . ALA A 1 91 ? -16.920 -12.335 21.643 1.00 76.19 91 ALA A CA 1
ATOM 695 C C . ALA A 1 91 ? -16.469 -13.589 22.416 1.00 76.19 91 ALA A C 1
ATOM 697 O O . ALA A 1 91 ? -16.963 -13.839 23.512 1.00 76.19 91 ALA A O 1
ATOM 698 N N . CYS A 1 92 ? -15.449 -14.311 21.934 1.00 69.31 92 CYS A N 1
ATOM 699 C CA . CYS A 1 92 ? -14.910 -15.486 22.638 1.00 69.31 92 CYS A CA 1
ATOM 700 C C . CYS A 1 92 ? -14.279 -15.155 24.008 1.00 69.31 92 CYS A C 1
ATOM 702 O O . CYS A 1 92 ? -14.252 -15.989 24.915 1.00 69.31 92 CYS A O 1
ATOM 704 N N . ARG A 1 93 ? -13.738 -13.938 24.175 1.00 70.38 93 ARG A N 1
ATOM 705 C CA . ARG A 1 93 ? -13.193 -13.457 25.461 1.00 70.38 93 ARG A CA 1
ATOM 706 C C . ARG A 1 93 ? -14.279 -13.027 26.445 1.00 70.38 93 ARG A C 1
ATOM 708 O O . ARG A 1 93 ? -14.020 -13.013 27.644 1.00 70.38 93 ARG A O 1
ATOM 715 N N . ALA A 1 94 ? -15.451 -12.636 25.950 1.00 72.62 94 ALA A N 1
ATOM 716 C CA . ALA A 1 94 ? -16.590 -12.281 26.784 1.00 72.62 94 ALA A CA 1
ATOM 717 C C . ALA A 1 94 ? -17.256 -13.539 27.359 1.00 72.62 94 ALA A C 1
ATOM 719 O O . ALA A 1 94 ? -17.513 -13.580 28.556 1.00 72.62 94 ALA A O 1
ATOM 720 N N . THR A 1 95 ? -17.427 -14.590 26.550 1.00 67.50 95 THR A N 1
ATOM 721 C CA . THR A 1 95 ? -18.030 -15.858 27.000 1.00 67.50 95 THR A CA 1
ATOM 722 C C . THR A 1 95 ? -17.185 -16.559 28.070 1.00 67.50 95 THR A C 1
ATOM 724 O O . THR A 1 95 ? -17.700 -16.946 29.106 1.00 67.50 95 THR A O 1
ATOM 727 N N . THR A 1 96 ? -15.858 -16.604 27.906 1.00 62.00 96 THR A N 1
ATOM 728 C CA . THR A 1 96 ? -14.936 -17.215 28.892 1.00 62.00 96 THR A CA 1
ATOM 729 C C . THR A 1 96 ? -14.846 -16.479 30.237 1.00 62.00 96 THR A C 1
ATOM 731 O O . THR A 1 96 ? -14.254 -17.003 31.182 1.00 62.00 96 THR A O 1
ATOM 734 N N . ARG A 1 97 ? -15.386 -15.256 30.330 1.00 57.44 97 ARG A N 1
ATOM 735 C CA . ARG A 1 97 ? -15.458 -14.464 31.568 1.00 57.44 97 ARG A CA 1
ATOM 736 C C . ARG A 1 97 ? -16.757 -14.684 32.346 1.00 57.44 97 ARG A C 1
ATOM 738 O O . ARG A 1 97 ? -16.757 -14.382 33.530 1.00 57.44 97 ARG A O 1
ATOM 745 N N . ASP A 1 98 ? -17.802 -15.168 31.677 1.00 59.62 98 ASP A N 1
ATOM 746 C CA . ASP A 1 98 ? -19.126 -15.464 32.249 1.00 59.62 98 ASP A CA 1
ATOM 747 C C . ASP A 1 98 ? -19.195 -16.908 32.799 1.00 59.62 98 ASP A C 1
ATOM 749 O O . ASP A 1 98 ? -20.010 -17.221 33.657 1.00 59.62 98 ASP A O 1
ATOM 753 N N . ASP A 1 99 ? -18.274 -17.779 32.363 1.00 55.44 99 ASP A N 1
ATOM 754 C CA . ASP A 1 99 ? -18.134 -19.174 32.820 1.00 55.44 99 ASP A CA 1
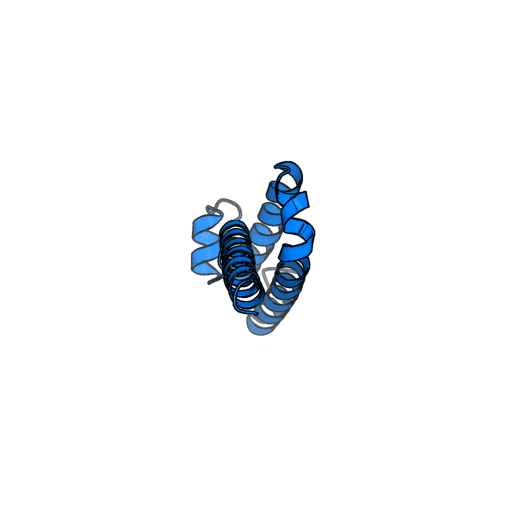ATOM 755 C C . ASP A 1 99 ? -17.309 -19.343 34.130 1.00 55.44 99 ASP A C 1
ATOM 757 O O . ASP A 1 99 ? -16.913 -20.463 34.472 1.00 55.44 99 ASP A O 1
ATOM 761 N N . ARG A 1 100 ? -16.994 -18.261 34.862 1.00 50.50 100 ARG A N 1
ATOM 762 C CA . ARG A 1 100 ? -16.275 -18.276 36.159 1.00 50.50 100 ARG A CA 1
ATOM 763 C C . ARG A 1 100 ? -17.053 -17.555 37.246 1.00 50.50 100 ARG A C 1
ATOM 765 O O . ARG A 1 100 ? -17.034 -18.080 38.380 1.00 50.50 100 ARG A O 1
#

Radius of gyration: 17.23 Å; chains: 1; bounding box: 35×31×54 Å

pLDDT: mean 80.29, std 7.53, range [50.5, 89.94]